Protein AF-A0A920GB61-F1 (afdb_monomer_lite)

Secondary structure (DSSP, 8-state):
------SSHHHHHHHTT--BTTTBPPP-HHHHHHHTSPP-TTEEEEEEETTEEEEEE--HHHHHHHH-SSHHHHHHHTT--GGGGT----HHHHHTTTT----HHHHHHHTT----HHHHHHHTT-------

Structure (mmCIF, N/CA/C/O backbone):
data_AF-A0A920GB61-F1
#
_entry.id   AF-A0A920GB61-F1
#
loop_
_atom_site.group_PDB
_atom_site.id
_atom_site.type_symbol
_atom_site.label_atom_id
_atom_site.label_alt_id
_atom_site.label_comp_id
_atom_site.label_asym_id
_atom_site.label_entity_id
_atom_site.label_seq_id
_atom_site.pdbx_PDB_ins_code
_atom_site.Cartn_x
_atom_site.Cartn_y
_atom_site.Cartn_z
_atom_site.occupancy
_atom_site.B_iso_or_equiv
_atom_site.auth_seq_id
_atom_site.auth_comp_id
_atom_site.auth_asym_id
_atom_site.auth_atom_id
_atom_site.pdbx_PDB_model_num
ATOM 1 N N . MET A 1 1 ? -48.592 -6.884 44.059 1.00 56.56 1 MET A N 1
ATOM 2 C CA . MET A 1 1 ? -47.268 -7.364 43.625 1.00 56.56 1 MET A CA 1
ATOM 3 C C . MET A 1 1 ? -46.263 -6.551 44.409 1.00 56.56 1 MET A C 1
ATOM 5 O O . MET A 1 1 ? -46.112 -5.371 44.128 1.00 56.56 1 MET A O 1
ATOM 9 N N . GLU A 1 2 ? -45.728 -7.112 45.490 1.00 59.09 2 GLU A N 1
ATOM 10 C CA . GLU A 1 2 ? -44.711 -6.416 46.277 1.00 59.09 2 GLU A CA 1
ATOM 11 C C . GLU A 1 2 ? -43.461 -6.336 45.401 1.00 59.09 2 GLU A C 1
ATOM 13 O O . GLU A 1 2 ? -42.936 -7.361 44.961 1.00 59.09 2 GLU A O 1
ATOM 18 N N . VAL A 1 3 ? -43.051 -5.121 45.040 1.00 63.22 3 VAL A N 1
ATOM 19 C CA . VAL A 1 3 ? -41.766 -4.914 44.377 1.00 63.22 3 VAL A CA 1
ATOM 20 C C . VAL A 1 3 ? -40.722 -5.211 45.443 1.00 63.22 3 VAL A C 1
ATOM 22 O O . VAL A 1 3 ? -40.436 -4.364 46.285 1.00 63.22 3 VAL A O 1
ATOM 25 N N . GLN A 1 4 ? -40.210 -6.440 45.454 1.00 71.88 4 GLN A N 1
ATOM 26 C CA . GLN A 1 4 ? -39.098 -6.823 46.314 1.00 71.88 4 GLN A CA 1
ATOM 27 C C . GLN A 1 4 ? -37.926 -5.899 45.958 1.00 71.88 4 GLN A C 1
ATOM 29 O O . GLN A 1 4 ? -37.345 -6.007 44.875 1.00 71.88 4 GLN A O 1
ATOM 34 N N . GLY A 1 5 ? -37.615 -4.943 46.835 1.00 82.94 5 GLY A N 1
ATOM 35 C CA . GLY A 1 5 ? -36.425 -4.112 46.689 1.00 82.94 5 GLY A CA 1
ATOM 36 C C . GLY A 1 5 ? -35.184 -5.002 46.600 1.00 82.94 5 GLY A C 1
ATOM 37 O O . GLY A 1 5 ? -35.099 -6.029 47.271 1.00 82.94 5 GLY A O 1
ATOM 38 N N . ALA A 1 6 ? -34.226 -4.637 45.754 1.00 90.44 6 ALA A N 1
ATOM 39 C CA . ALA A 1 6 ? -32.980 -5.382 45.628 1.00 90.44 6 ALA A CA 1
ATOM 40 C C . ALA A 1 6 ? -31.923 -4.830 46.595 1.00 90.44 6 ALA A C 1
ATOM 42 O O . ALA A 1 6 ? -31.699 -3.623 46.644 1.00 90.44 6 ALA A O 1
ATOM 43 N N . SER A 1 7 ? -31.243 -5.712 47.330 1.00 93.56 7 SER A N 1
ATOM 44 C CA . SER A 1 7 ? -30.088 -5.370 48.178 1.00 93.56 7 SER A CA 1
ATOM 45 C C . SER A 1 7 ? -28.735 -5.701 47.530 1.00 93.56 7 SER A C 1
ATOM 47 O O . SER A 1 7 ? -27.694 -5.351 48.080 1.00 93.56 7 SER A O 1
ATOM 49 N N . THR A 1 8 ? -28.734 -6.348 46.356 1.00 93.75 8 THR A N 1
ATOM 50 C CA . THR A 1 8 ? -27.536 -6.664 45.556 1.00 93.75 8 THR A CA 1
ATOM 51 C C . THR A 1 8 ? -27.771 -6.381 44.073 1.00 93.75 8 THR A C 1
ATOM 53 O O . THR A 1 8 ? -28.911 -6.393 43.598 1.00 93.75 8 THR A O 1
ATOM 56 N N . ALA A 1 9 ? -26.690 -6.157 43.319 1.00 92.38 9 ALA A N 1
ATOM 57 C CA . ALA A 1 9 ? -26.768 -5.929 41.877 1.00 92.38 9 ALA A CA 1
ATOM 58 C C . ALA A 1 9 ? -27.317 -7.159 41.131 1.00 92.38 9 ALA A C 1
ATOM 60 O O . ALA A 1 9 ? -28.092 -7.014 40.189 1.00 92.38 9 ALA A O 1
ATOM 61 N N . GLU A 1 10 ? -26.964 -8.368 41.571 1.00 92.44 10 GLU A N 1
ATOM 62 C CA . GLU A 1 10 ? -27.435 -9.642 41.013 1.00 92.44 10 GLU A CA 1
ATOM 63 C C . GLU A 1 10 ? -28.957 -9.765 41.126 1.00 92.44 10 GLU A C 1
ATOM 65 O O . GLU A 1 10 ? -29.627 -10.050 40.135 1.00 92.44 10 GLU A O 1
ATOM 70 N N . SER A 1 11 ? -29.509 -9.487 42.313 1.00 92.50 11 SER A N 1
ATOM 71 C CA . SER A 1 11 ? -30.957 -9.555 42.551 1.00 92.50 11 SER A CA 1
ATOM 72 C C . SER A 1 11 ? -31.701 -8.480 41.759 1.00 92.50 11 SER A C 1
ATOM 74 O O . SER A 1 11 ? -32.768 -8.748 41.215 1.00 92.50 11 SER A O 1
ATOM 76 N N . ALA A 1 12 ? -31.121 -7.281 41.626 1.00 93.81 12 ALA A N 1
ATOM 77 C CA . ALA A 1 12 ? -31.692 -6.219 40.798 1.00 93.81 12 ALA A CA 1
ATOM 78 C C . ALA A 1 12 ? -31.780 -6.634 39.320 1.00 93.81 12 ALA A C 1
ATOM 80 O O . ALA A 1 12 ? -32.836 -6.484 38.706 1.00 93.81 12 ALA A O 1
ATOM 81 N N . ARG A 1 13 ? -30.702 -7.205 38.758 1.00 93.69 13 ARG A N 1
ATOM 82 C CA . ARG A 1 13 ? -30.691 -7.702 37.371 1.00 93.69 13 ARG A CA 1
ATOM 83 C C . ARG A 1 13 ? -31.686 -8.843 37.171 1.00 93.69 13 ARG A C 1
ATOM 85 O O . ARG A 1 13 ? -32.452 -8.797 36.216 1.00 93.69 13 ARG A O 1
ATOM 92 N N . SER A 1 14 ? -31.734 -9.804 38.097 1.00 92.25 14 SER A N 1
ATOM 93 C CA . SER A 1 14 ? -32.704 -10.907 38.050 1.00 92.25 14 SER A CA 1
ATOM 94 C C . SER A 1 14 ? -34.150 -10.405 38.087 1.00 92.25 14 SER A C 1
ATOM 96 O O . SER A 1 14 ? -34.979 -10.902 37.331 1.00 92.25 14 SER A O 1
ATOM 98 N N . ASN A 1 15 ? -34.456 -9.406 38.921 1.00 92.25 15 ASN A N 1
ATOM 99 C CA . ASN A 1 15 ? -35.790 -8.801 38.989 1.00 92.25 15 ASN A CA 1
ATOM 100 C C . ASN A 1 15 ? -36.162 -8.059 37.693 1.00 92.25 15 ASN A C 1
ATOM 102 O O . ASN A 1 15 ? -37.335 -8.022 37.331 1.00 92.25 15 ASN A O 1
ATOM 106 N N . LEU A 1 16 ? -35.176 -7.481 36.995 1.00 93.75 16 LEU A N 1
ATOM 107 C CA . LEU A 1 16 ? -35.345 -6.852 35.679 1.00 93.75 16 LEU A CA 1
ATOM 108 C C . LEU A 1 16 ? -35.323 -7.862 34.517 1.00 93.75 16 LEU A C 1
ATOM 110 O O . LEU A 1 16 ? -35.553 -7.468 33.377 1.00 93.75 16 LEU A O 1
ATOM 114 N N . GLY A 1 17 ? -35.039 -9.141 34.786 1.00 94.38 17 GLY A N 1
ATOM 115 C CA . GLY A 1 17 ? -34.894 -10.177 33.762 1.00 94.38 17 GLY A CA 1
ATOM 116 C C . GLY A 1 17 ? -33.649 -10.023 32.882 1.00 94.38 17 GLY A C 1
ATOM 117 O O . GLY A 1 17 ? -33.625 -10.565 31.785 1.00 94.38 17 GLY A O 1
ATOM 118 N N . LEU A 1 18 ? -32.634 -9.282 33.339 1.00 95.19 18 LEU A N 1
ATOM 119 C CA . LEU A 1 18 ? -31.409 -9.013 32.585 1.00 95.19 18 LEU A CA 1
ATOM 120 C C . LEU A 1 18 ? -30.307 -10.016 32.942 1.00 95.19 18 LEU A C 1
ATOM 122 O O . LEU A 1 18 ? -30.026 -10.241 34.125 1.00 95.19 18 LEU A O 1
ATOM 126 N N . ALA A 1 19 ? -29.602 -10.530 31.937 1.00 94.38 19 ALA A N 1
ATOM 127 C CA . ALA A 1 19 ? -28.393 -11.332 32.100 1.00 94.38 19 ALA A CA 1
ATOM 128 C C . ALA A 1 19 ? -27.155 -10.653 31.473 1.00 94.38 19 ALA A C 1
ATOM 130 O O . ALA A 1 19 ? -27.219 -9.994 30.432 1.00 94.38 19 ALA A O 1
ATOM 131 N N . ILE A 1 20 ? -25.997 -10.804 32.132 1.00 95.62 20 ILE A N 1
ATOM 132 C CA . ILE A 1 20 ? -24.710 -10.306 31.618 1.00 95.62 20 ILE A CA 1
ATOM 133 C C . ILE A 1 20 ? -24.276 -11.191 30.442 1.00 95.62 20 ILE A C 1
ATOM 135 O O . ILE A 1 20 ? -24.272 -12.413 30.562 1.00 95.62 20 ILE A O 1
ATOM 139 N N . GLY A 1 21 ? -23.891 -10.572 29.326 1.00 94.00 21 GLY A N 1
ATOM 140 C CA . GLY A 1 21 ? -23.477 -11.229 28.084 1.00 94.00 21 GLY A CA 1
ATOM 141 C C . GLY A 1 21 ? -24.587 -11.367 27.034 1.00 94.00 21 GLY A C 1
ATOM 142 O O . GLY A 1 21 ? -24.261 -11.532 25.862 1.00 94.00 21 GLY A O 1
ATOM 143 N N . SER A 1 22 ? -25.866 -11.247 27.416 1.00 94.62 22 SER A N 1
ATOM 144 C CA . SER A 1 22 ? -27.010 -11.212 26.485 1.00 94.62 22 SER A CA 1
ATOM 145 C C . SER A 1 22 ? -27.700 -9.853 26.455 1.00 94.62 22 SER A C 1
ATOM 147 O O . SER A 1 22 ? -27.888 -9.291 25.380 1.00 94.62 22 SER A O 1
ATOM 149 N N . ASP A 1 23 ? -28.039 -9.311 27.627 1.00 96.94 23 ASP A N 1
ATOM 150 C CA . ASP A 1 23 ? -28.802 -8.061 27.747 1.00 96.94 23 ASP A CA 1
ATOM 151 C C . ASP A 1 23 ? -27.903 -6.885 28.130 1.00 96.94 23 ASP A C 1
ATOM 153 O O . ASP A 1 23 ? -28.126 -5.745 27.726 1.00 96.94 23 ASP A O 1
ATOM 157 N N . VAL A 1 24 ? -26.865 -7.165 28.921 1.00 94.56 24 VAL A N 1
ATOM 158 C CA . VAL A 1 24 ? -25.894 -6.175 29.395 1.00 94.56 24 VAL A CA 1
ATOM 159 C C . VAL A 1 24 ? -24.490 -6.692 29.113 1.00 94.56 24 VAL A C 1
ATOM 161 O O . VAL A 1 24 ? -24.168 -7.823 29.463 1.00 94.56 24 VAL A O 1
ATOM 164 N N . GLN A 1 25 ? -23.629 -5.875 28.510 1.00 94.94 25 GLN A N 1
ATOM 165 C CA . GLN A 1 25 ? -22.215 -6.226 28.342 1.00 94.94 25 GLN A CA 1
ATOM 166 C C . GLN A 1 25 ? -21.534 -6.406 29.710 1.00 94.94 25 GLN A C 1
ATOM 168 O O . GLN A 1 25 ? -21.800 -5.649 30.647 1.00 94.94 25 GLN A O 1
ATOM 173 N N . ALA A 1 26 ? -20.656 -7.406 29.841 1.00 95.75 26 ALA A N 1
ATOM 174 C CA . ALA A 1 26 ? -19.799 -7.521 31.021 1.00 95.75 26 ALA A CA 1
ATOM 175 C C . ALA A 1 26 ? -18.846 -6.319 31.091 1.00 95.75 26 ALA A C 1
ATOM 177 O O . ALA A 1 26 ? -18.545 -5.704 30.068 1.00 95.75 26 ALA A O 1
ATOM 178 N N . TYR A 1 27 ? -18.364 -5.974 32.290 1.00 95.31 27 TYR A N 1
ATOM 179 C CA . TYR A 1 27 ? -17.323 -4.954 32.386 1.00 95.31 27 TYR A CA 1
ATOM 180 C C . TYR A 1 27 ? -16.083 -5.415 31.616 1.00 95.31 27 TYR A C 1
ATOM 182 O O . TYR A 1 27 ? -15.499 -6.447 31.943 1.00 95.31 27 TYR A O 1
ATOM 190 N N . ASP A 1 28 ? -15.691 -4.612 30.634 1.00 97.19 28 ASP A N 1
ATOM 191 C CA . ASP A 1 28 ? -14.537 -4.826 29.777 1.00 97.19 28 ASP A CA 1
ATOM 192 C C . ASP A 1 28 ? -13.782 -3.494 29.653 1.00 97.19 28 ASP A C 1
ATOM 194 O O . ASP A 1 28 ? -14.370 -2.442 29.359 1.00 97.19 28 ASP A O 1
ATOM 198 N N . ALA A 1 29 ? -12.492 -3.515 29.994 1.00 97.94 29 ALA A N 1
ATOM 199 C CA . ALA A 1 29 ? -11.687 -2.301 30.082 1.00 97.94 29 ALA A CA 1
ATOM 200 C C . ALA A 1 29 ? -11.458 -1.686 28.694 1.00 97.94 29 ALA A C 1
ATOM 202 O O . ALA A 1 29 ? -11.501 -0.460 28.553 1.00 97.94 29 ALA A O 1
ATOM 203 N N . GLU A 1 30 ? -11.274 -2.519 27.671 1.00 97.62 30 GLU A N 1
ATOM 204 C CA . GLU A 1 30 ? -11.097 -2.109 26.281 1.00 97.62 30 GLU A CA 1
ATOM 205 C C . GLU A 1 30 ? -12.392 -1.512 25.710 1.00 97.62 30 GLU A C 1
ATOM 207 O O . GLU A 1 30 ? -12.348 -0.467 25.051 1.00 97.62 30 GLU A O 1
ATOM 212 N N . LEU A 1 31 ? -13.556 -2.089 26.028 1.00 96.56 31 LEU A N 1
ATOM 213 C CA . LEU A 1 31 ? -14.853 -1.542 25.620 1.00 96.56 31 LEU A CA 1
ATOM 214 C C . LEU A 1 31 ? -15.122 -0.182 26.275 1.00 96.56 31 LEU A C 1
ATOM 216 O O . LEU A 1 31 ? -15.577 0.744 25.599 1.00 96.56 31 LEU A O 1
ATOM 220 N N . LYS A 1 32 ? -14.795 -0.025 27.568 1.00 97.31 32 LYS A N 1
ATOM 221 C CA . LYS A 1 32 ? -14.865 1.276 28.254 1.00 97.31 32 LYS A CA 1
ATOM 222 C C . LYS A 1 32 ? -13.951 2.305 27.587 1.00 97.31 32 LYS A C 1
ATOM 224 O O . LYS A 1 32 ? -14.348 3.461 27.444 1.00 97.31 32 LYS A O 1
ATOM 229 N N . ALA A 1 33 ? -12.749 1.896 27.184 1.00 98.38 33 ALA A N 1
ATOM 230 C CA . ALA A 1 33 ? -11.793 2.776 26.524 1.00 98.38 33 ALA A CA 1
ATOM 231 C C . ALA A 1 33 ? -12.317 3.275 25.169 1.00 98.38 33 ALA A C 1
ATOM 233 O O . ALA A 1 33 ? -12.298 4.479 24.920 1.00 98.38 33 ALA A O 1
ATOM 234 N N . ILE A 1 34 ? -12.847 2.379 24.329 1.00 97.19 34 ILE A N 1
ATOM 235 C CA . ILE A 1 34 ? -13.451 2.746 23.037 1.00 97.19 34 ILE A CA 1
ATOM 236 C C . ILE A 1 34 ? -14.696 3.620 23.240 1.00 97.19 34 ILE A C 1
ATOM 238 O O . ILE A 1 34 ? -14.851 4.630 22.556 1.00 97.19 34 ILE A O 1
ATOM 242 N N . ALA A 1 35 ? -15.565 3.272 24.194 1.00 97.19 35 ALA A N 1
ATOM 243 C CA . ALA A 1 35 ? -16.790 4.023 24.480 1.00 97.19 35 ALA A CA 1
ATOM 244 C C . ALA A 1 35 ? -16.524 5.438 25.026 1.00 97.19 35 ALA A C 1
ATOM 246 O O . ALA A 1 35 ? -17.388 6.307 24.926 1.00 97.19 35 ALA A O 1
ATOM 247 N N . GLY A 1 36 ? -15.341 5.674 25.602 1.00 96.69 36 GLY A N 1
ATOM 248 C CA . GLY A 1 36 ? -14.901 6.990 26.065 1.00 96.69 36 GLY A CA 1
ATOM 249 C C . GLY A 1 36 ? -14.372 7.911 24.960 1.00 96.69 36 GLY A C 1
ATOM 250 O O . GLY A 1 36 ? -14.090 9.075 25.241 1.00 96.69 36 GLY A O 1
ATOM 251 N N . LEU A 1 37 ? -14.215 7.424 23.724 1.00 97.69 37 LEU A N 1
ATOM 252 C CA . LEU A 1 37 ? -13.730 8.238 22.610 1.00 97.69 37 LEU A CA 1
ATOM 253 C C . LEU A 1 37 ? -14.813 9.187 22.086 1.00 97.69 37 LEU A C 1
ATOM 255 O O . LEU A 1 37 ? -15.971 8.814 21.903 1.00 97.69 37 LEU A O 1
ATOM 259 N N . THR A 1 38 ? -14.414 10.413 21.755 1.00 96.56 38 THR A N 1
ATOM 260 C CA . THR A 1 38 ? -15.286 11.366 21.060 1.00 96.56 38 THR A CA 1
ATOM 261 C C . THR A 1 38 ? -15.453 10.950 19.599 1.00 96.56 38 THR A C 1
ATOM 263 O O . THR A 1 38 ? -14.479 10.899 18.848 1.00 96.56 38 THR A O 1
ATOM 266 N N . SER A 1 39 ? -16.693 10.702 19.173 1.00 95.44 39 SER A N 1
ATOM 267 C CA . SER A 1 39 ? -17.004 10.427 17.767 1.00 95.44 39 SER A CA 1
ATOM 268 C C . SER A 1 39 ? -16.732 11.655 16.896 1.00 95.44 39 SER A C 1
ATOM 270 O O . SER A 1 39 ? -17.237 12.747 17.163 1.00 95.44 39 SER A O 1
ATOM 272 N N . MET A 1 40 ? -15.932 11.474 15.847 1.00 96.31 40 MET A N 1
ATOM 273 C CA . MET A 1 40 ? -15.588 12.510 14.875 1.00 96.31 40 MET A CA 1
ATOM 274 C C . MET A 1 40 ? -15.420 11.893 13.485 1.00 96.31 40 MET A C 1
ATOM 276 O O . MET A 1 40 ? -15.004 10.742 13.344 1.00 96.31 40 MET A O 1
ATOM 280 N N . ALA A 1 41 ? -15.705 12.676 12.443 1.00 96.62 41 ALA A N 1
ATOM 281 C CA . ALA A 1 41 ? -15.437 12.258 11.073 1.00 96.62 41 ALA A CA 1
ATOM 282 C C . ALA A 1 41 ? -13.931 12.052 10.843 1.00 96.62 41 ALA A C 1
ATOM 284 O O . ALA A 1 41 ? -13.104 12.761 11.415 1.00 96.62 41 ALA A O 1
ATOM 285 N N . ASN A 1 42 ? -13.593 11.119 9.946 1.00 96.56 42 ASN A N 1
ATOM 286 C CA . ASN A 1 42 ? -12.224 10.889 9.469 1.00 96.56 42 ASN A CA 1
ATOM 287 C C . ASN A 1 42 ? -11.217 10.562 10.586 1.00 96.56 42 ASN A C 1
ATOM 289 O O . ASN A 1 42 ? -10.056 10.958 10.520 1.00 96.56 42 ASN A O 1
ATOM 293 N N . LYS A 1 43 ? -11.656 9.818 11.605 1.00 97.31 43 LYS A N 1
ATOM 294 C CA . LYS A 1 43 ? -10.792 9.274 12.655 1.00 97.31 43 LYS A CA 1
ATOM 295 C C . LYS A 1 43 ? -10.685 7.757 12.559 1.00 97.31 43 LYS A C 1
ATOM 297 O O . LYS A 1 43 ? -11.683 7.090 12.297 1.00 97.31 43 LYS A O 1
ATOM 302 N N . GLY A 1 44 ? -9.490 7.227 12.798 1.00 96.38 44 GLY A N 1
ATOM 303 C CA . GLY A 1 44 ? -9.273 5.818 13.128 1.00 96.38 44 GLY A CA 1
ATOM 304 C C . GLY A 1 44 ? -9.162 5.639 14.640 1.00 96.38 44 GLY A C 1
ATOM 305 O O . GLY A 1 44 ? -8.786 6.579 15.338 1.00 96.38 44 GLY A O 1
ATOM 306 N N . ILE A 1 45 ? -9.495 4.453 15.151 1.00 97.25 45 ILE A N 1
ATOM 307 C CA . ILE A 1 45 ? -9.344 4.093 16.569 1.00 97.25 45 ILE A CA 1
ATOM 308 C C . ILE A 1 45 ? -8.072 3.261 16.726 1.00 97.25 45 ILE A C 1
ATOM 310 O O . ILE A 1 45 ? -7.830 2.346 15.941 1.00 97.25 45 ILE A O 1
ATOM 314 N N . GLN A 1 46 ? -7.276 3.562 17.749 1.00 96.94 46 GLN A N 1
ATOM 315 C CA . GLN A 1 46 ? -6.100 2.782 18.125 1.00 96.94 46 GLN A CA 1
ATOM 316 C C . GLN A 1 46 ? -6.085 2.532 19.631 1.00 96.94 46 GLN A C 1
ATOM 318 O O . GLN A 1 46 ? -6.402 3.423 20.418 1.00 96.94 46 GLN A O 1
ATOM 323 N N . PHE A 1 47 ? -5.654 1.345 20.047 1.00 98.00 47 PHE A N 1
ATOM 324 C CA . PHE A 1 47 ? -5.284 1.121 21.439 1.00 98.00 47 PHE A CA 1
ATOM 325 C C . PHE A 1 47 ? -3.890 1.694 21.695 1.00 98.00 47 PHE A C 1
ATOM 327 O O . PHE A 1 47 ? -2.968 1.485 20.908 1.00 98.00 47 PHE A O 1
ATOM 334 N N . THR A 1 48 ? -3.737 2.434 22.788 1.00 97.00 48 THR A N 1
ATOM 335 C CA . THR A 1 48 ? -2.453 3.026 23.210 1.00 97.00 48 THR A CA 1
ATOM 336 C C . THR A 1 48 ? -1.847 2.309 24.418 1.00 97.00 48 THR A C 1
ATOM 338 O O . THR A 1 48 ? -0.731 2.615 24.826 1.00 97.00 48 THR A O 1
ATOM 341 N N . GLY A 1 49 ? -2.575 1.338 24.971 1.00 97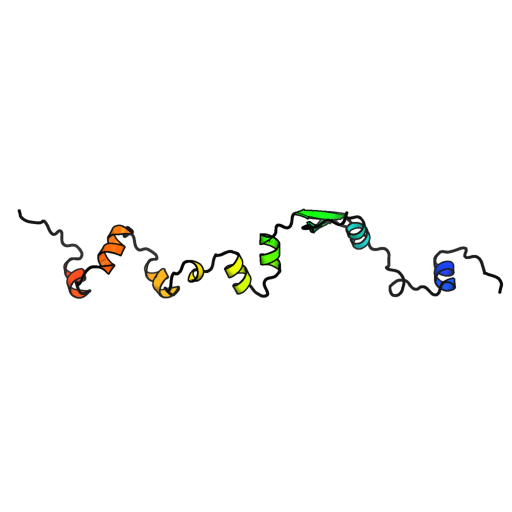.44 49 GLY A N 1
ATOM 342 C CA . GLY A 1 49 ? -2.201 0.484 26.093 1.00 97.44 49 GLY A CA 1
ATOM 343 C C . GLY A 1 49 ? -3.406 -0.352 26.537 1.00 97.44 49 GLY A C 1
ATOM 344 O O . GLY A 1 49 ? -4.508 -0.172 26.017 1.00 97.44 49 GLY A O 1
ATOM 345 N N . ALA A 1 50 ? -3.217 -1.254 27.503 1.00 96.88 50 ALA A N 1
ATOM 346 C CA . ALA A 1 50 ? -4.325 -2.013 28.091 1.00 96.88 50 ALA A CA 1
ATOM 347 C C . ALA A 1 50 ? -5.350 -1.060 28.736 1.00 96.88 50 ALA A C 1
ATOM 349 O O . ALA A 1 50 ? -4.964 -0.143 29.466 1.00 96.88 50 ALA A O 1
ATOM 350 N N . GLY A 1 51 ? -6.640 -1.241 28.443 1.00 97.25 51 GLY A N 1
ATOM 351 C CA . GLY A 1 51 ? -7.708 -0.348 28.904 1.00 97.25 51 GLY A CA 1
ATOM 352 C C . GLY A 1 51 ? -7.618 1.107 28.414 1.00 97.25 51 GLY A C 1
ATOM 353 O O . GLY A 1 51 ? -8.232 1.982 29.027 1.00 97.25 51 GLY A O 1
ATOM 354 N N . SER A 1 52 ? -6.860 1.396 27.347 1.00 97.94 52 SER A N 1
ATOM 355 C CA . SER A 1 52 ? -6.672 2.754 26.817 1.00 97.94 52 SER A CA 1
ATOM 356 C C . SER A 1 52 ? -6.766 2.795 25.293 1.00 97.94 52 SER A C 1
ATOM 358 O O . SER A 1 52 ? -6.050 2.084 24.587 1.00 97.94 52 SER A O 1
ATOM 360 N N . ALA A 1 53 ? -7.608 3.688 24.778 1.00 98.50 53 ALA A N 1
ATOM 361 C CA . ALA A 1 53 ? -7.797 3.922 23.355 1.00 98.50 53 ALA A CA 1
ATOM 362 C C . ALA A 1 53 ? -7.655 5.413 23.040 1.00 98.50 53 ALA A C 1
ATOM 364 O O . ALA A 1 53 ? -7.887 6.275 23.888 1.00 98.50 53 ALA A O 1
ATOM 365 N N . ALA A 1 54 ? -7.280 5.715 21.806 1.00 98.12 54 ALA A N 1
ATOM 366 C CA . ALA A 1 54 ? -7.217 7.061 21.263 1.00 98.12 54 ALA A CA 1
ATOM 367 C C . ALA A 1 54 ? -7.679 7.055 19.802 1.00 98.12 54 ALA A C 1
ATOM 369 O O . ALA A 1 54 ? -7.815 6.001 19.178 1.00 98.12 54 ALA A O 1
ATOM 370 N N . THR A 1 55 ? -7.887 8.247 19.247 1.00 97.81 55 THR A N 1
ATOM 371 C CA . THR A 1 55 ? -8.133 8.424 17.815 1.00 97.81 55 THR A CA 1
ATOM 372 C C . THR A 1 55 ? -6.923 9.012 17.104 1.00 97.81 55 THR A C 1
ATOM 374 O O . THR A 1 55 ? -6.249 9.872 17.671 1.00 97.81 55 THR A O 1
ATOM 377 N N . PHE A 1 56 ? -6.725 8.654 15.840 1.00 97.19 56 PHE A N 1
ATOM 378 C CA . PHE A 1 56 ? -5.792 9.315 14.922 1.00 97.19 56 PHE A CA 1
ATOM 379 C C . PHE A 1 56 ? -6.523 9.799 13.664 1.00 97.19 56 PHE A C 1
ATOM 381 O O . PHE A 1 56 ? -7.644 9.370 13.393 1.00 97.19 56 PHE A O 1
ATOM 388 N N . ASP A 1 57 ? -5.914 10.707 12.902 1.00 97.50 57 ASP A N 1
ATOM 389 C CA . ASP A 1 57 ? -6.488 11.210 11.651 1.00 97.50 57 ASP A CA 1
ATOM 390 C C . ASP A 1 57 ? -6.382 10.181 10.519 1.00 97.50 57 ASP A C 1
ATOM 392 O O . ASP A 1 57 ? -5.291 9.741 10.159 1.00 97.50 57 ASP A O 1
ATOM 396 N N . LEU A 1 58 ? -7.521 9.839 9.917 1.00 97.62 58 LEU A N 1
ATOM 397 C CA . LEU A 1 58 ? -7.602 9.064 8.681 1.00 97.62 58 LEU A CA 1
ATOM 398 C C . LEU A 1 58 ? -7.849 10.014 7.512 1.00 97.62 58 LEU A C 1
ATOM 400 O O . LEU A 1 58 ? -8.935 10.575 7.361 1.00 97.62 58 LEU A O 1
ATOM 404 N N . THR A 1 59 ? -6.848 10.177 6.652 1.00 97.00 59 THR A N 1
ATOM 405 C CA . THR A 1 59 ? -7.002 10.957 5.420 1.00 97.00 59 THR A CA 1
ATOM 406 C C . THR A 1 59 ? -7.932 10.247 4.434 1.00 97.00 59 THR A C 1
ATOM 408 O O . THR A 1 59 ? -8.152 9.039 4.518 1.00 97.00 59 THR A O 1
ATOM 411 N N . ILE A 1 60 ? -8.452 10.982 3.447 1.00 94.94 60 ILE A N 1
ATOM 412 C CA . ILE A 1 60 ? -9.250 10.384 2.364 1.00 94.94 60 ILE A CA 1
ATOM 413 C C . ILE A 1 60 ? -8.430 9.317 1.620 1.00 94.94 60 ILE A C 1
ATOM 415 O O . ILE A 1 60 ? -8.937 8.227 1.392 1.00 94.94 60 ILE A O 1
ATOM 419 N N . ALA A 1 61 ? -7.152 9.586 1.329 1.00 94.94 61 ALA A N 1
ATOM 420 C CA . ALA A 1 61 ? -6.258 8.630 0.668 1.00 94.94 61 ALA A CA 1
ATOM 421 C C . ALA A 1 61 ? -5.980 7.373 1.516 1.00 94.94 61 ALA A C 1
ATOM 423 O O . ALA A 1 61 ? -5.893 6.268 0.992 1.00 94.94 61 ALA A O 1
ATOM 424 N N . ALA A 1 62 ? -5.874 7.506 2.842 1.00 96.50 62 ALA A N 1
ATOM 425 C CA . ALA A 1 62 ? -5.747 6.339 3.713 1.00 96.50 62 ALA A CA 1
ATOM 426 C C . ALA A 1 62 ? -7.027 5.490 3.696 1.00 96.50 62 ALA A C 1
ATOM 428 O O . ALA A 1 62 ? -6.960 4.264 3.720 1.00 96.50 62 ALA A O 1
ATOM 429 N N . LYS A 1 63 ? -8.197 6.135 3.614 1.00 96.69 63 LYS A N 1
ATOM 430 C CA . LYS A 1 63 ? -9.484 5.438 3.519 1.00 96.69 63 LYS A CA 1
ATOM 431 C C . LYS A 1 63 ? -9.640 4.686 2.203 1.00 96.69 63 LYS 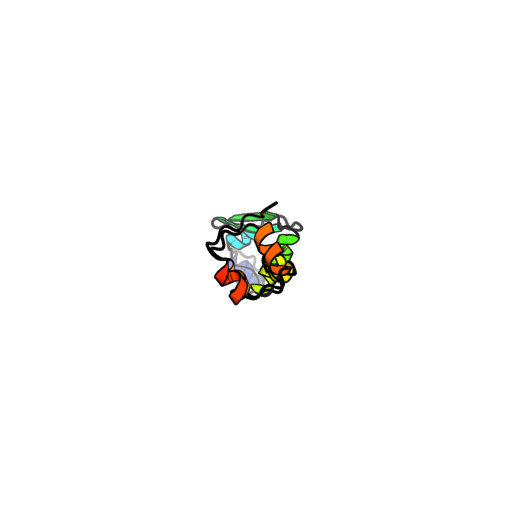A C 1
ATOM 433 O O . LYS A 1 63 ? -10.174 3.589 2.240 1.00 96.69 63 LYS A O 1
ATOM 438 N N . THR A 1 64 ? -9.153 5.228 1.084 1.00 96.56 64 THR A N 1
ATOM 439 C CA . THR A 1 64 ? -9.161 4.487 -0.189 1.00 96.56 64 THR A CA 1
ATOM 440 C C . THR A 1 64 ? -8.250 3.267 -0.127 1.00 96.56 64 THR A C 1
ATOM 442 O O . THR A 1 64 ? -8.617 2.223 -0.635 1.00 96.56 64 THR A O 1
ATOM 445 N N . LEU A 1 65 ? -7.104 3.363 0.557 1.00 96.62 65 LEU A N 1
ATOM 446 C CA . LEU A 1 65 ? -6.188 2.229 0.703 1.00 96.62 65 LEU A CA 1
ATOM 447 C C . LEU A 1 65 ? -6.750 1.106 1.591 1.00 96.62 65 LEU A C 1
ATOM 449 O O . LEU A 1 65 ? -6.487 -0.063 1.348 1.00 96.62 65 LEU A O 1
ATOM 453 N N . LEU A 1 66 ? -7.502 1.457 2.639 1.00 96.06 66 LEU A N 1
ATOM 454 C CA . LEU A 1 66 ? -8.122 0.490 3.555 1.00 96.06 66 LEU A CA 1
ATOM 455 C C . LEU A 1 66 ? -9.396 -0.163 2.988 1.00 96.06 66 LEU A C 1
ATOM 457 O O . LEU A 1 66 ? -9.830 -1.177 3.529 1.00 96.06 66 LEU A O 1
ATOM 461 N N . ASP A 1 67 ? -10.000 0.428 1.954 1.00 97.00 67 ASP A N 1
ATOM 462 C CA . ASP A 1 67 ? -11.187 -0.099 1.259 1.00 97.00 67 ASP A CA 1
ATOM 463 C C . ASP A 1 67 ? -10.829 -1.166 0.207 1.00 97.00 67 ASP A C 1
ATOM 465 O O . ASP A 1 67 ? -11.685 -1.921 -0.252 1.00 97.00 67 ASP A O 1
ATOM 469 N N . ASP A 1 68 ? -9.551 -1.253 -0.166 1.00 97.50 68 ASP A N 1
ATOM 470 C CA . ASP A 1 68 ? -9.077 -2.152 -1.210 1.00 97.50 68 ASP A CA 1
ATOM 471 C C . ASP A 1 68 ? -9.213 -3.635 -0.813 1.00 97.50 68 ASP A C 1
ATOM 473 O O . ASP A 1 68 ? -8.755 -4.079 0.241 1.00 97.50 68 ASP A O 1
ATOM 477 N N . ALA A 1 69 ? -9.813 -4.432 -1.705 1.00 97.50 69 ALA A N 1
ATOM 478 C CA . ALA A 1 69 ? -10.129 -5.842 -1.454 1.00 97.50 69 ALA A CA 1
ATOM 479 C C . ALA A 1 69 ? -8.898 -6.772 -1.420 1.00 97.50 69 ALA 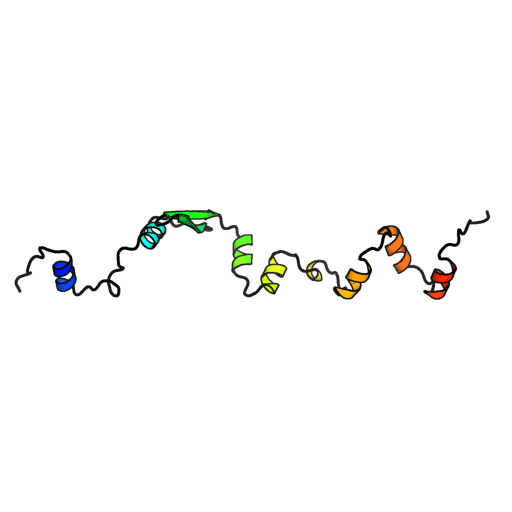A C 1
ATOM 481 O O . ALA A 1 69 ? -8.971 -7.876 -0.877 1.00 97.50 69 ALA A O 1
ATOM 482 N N . ASP A 1 70 ? -7.779 -6.355 -2.020 1.00 96.62 70 ASP A N 1
ATOM 483 C CA . ASP A 1 70 ? -6.547 -7.135 -2.101 1.00 96.62 70 ASP A CA 1
ATOM 484 C C . ASP A 1 70 ? -5.292 -6.256 -2.289 1.00 96.62 70 ASP A C 1
ATOM 486 O O . ASP A 1 70 ? -5.342 -5.032 -2.425 1.00 96.62 70 ASP A O 1
ATOM 490 N N . VAL A 1 71 ? -4.121 -6.903 -2.313 1.00 95.25 71 VAL A N 1
ATOM 491 C CA . VAL A 1 71 ? -2.817 -6.239 -2.475 1.00 95.25 71 VAL A CA 1
ATOM 492 C C . VAL A 1 71 ? -2.644 -5.586 -3.853 1.00 95.25 71 VAL A C 1
ATOM 494 O O . VAL A 1 71 ? -1.897 -4.613 -3.982 1.00 95.25 71 VAL A O 1
ATOM 497 N N . ALA A 1 72 ? -3.296 -6.094 -4.899 1.00 93.31 72 ALA A N 1
ATOM 498 C CA . ALA A 1 72 ? -3.214 -5.507 -6.233 1.00 93.31 72 ALA A CA 1
ATOM 499 C C . ALA A 1 72 ? -4.012 -4.202 -6.336 1.00 93.31 72 ALA A C 1
ATOM 501 O O . ALA A 1 72 ? -3.514 -3.235 -6.926 1.00 93.31 72 ALA A O 1
ATOM 502 N N . ALA A 1 73 ? -5.185 -4.151 -5.709 1.00 94.38 73 ALA A N 1
ATOM 503 C CA . ALA A 1 73 ? -5.961 -2.930 -5.542 1.00 94.38 73 ALA A CA 1
ATOM 504 C C . ALA A 1 73 ? -5.173 -1.897 -4.711 1.00 94.38 73 ALA A C 1
ATOM 506 O O . ALA A 1 73 ? -4.907 -0.805 -5.214 1.00 94.38 73 ALA A O 1
ATOM 507 N N . MET A 1 74 ? -4.603 -2.297 -3.563 1.00 96.19 74 MET A N 1
ATOM 508 C CA . MET A 1 74 ? -3.745 -1.415 -2.747 1.00 96.19 74 MET A CA 1
ATOM 509 C C . MET A 1 74 ? -2.570 -0.815 -3.529 1.00 96.19 74 MET A C 1
ATOM 511 O O . MET A 1 74 ? -2.282 0.380 -3.438 1.00 96.19 74 MET A O 1
ATOM 515 N N . ARG A 1 75 ? -1.879 -1.623 -4.340 1.00 94.12 75 ARG A N 1
ATOM 516 C CA . ARG A 1 75 ? -0.779 -1.145 -5.196 1.00 94.12 75 ARG A CA 1
ATOM 517 C C . ARG A 1 75 ? -1.244 -0.162 -6.267 1.00 94.12 75 ARG A C 1
ATOM 519 O O . ARG A 1 75 ? -0.493 0.748 -6.617 1.00 94.12 75 ARG A O 1
ATOM 526 N N . THR A 1 76 ? -2.449 -0.362 -6.795 1.00 91.94 76 THR A N 1
ATOM 527 C CA . THR A 1 76 ? -3.071 0.560 -7.751 1.00 91.94 76 THR A CA 1
ATOM 528 C C . THR A 1 76 ? -3.355 1.899 -7.080 1.00 91.94 76 THR A C 1
ATOM 530 O O . THR A 1 76 ? -2.936 2.926 -7.612 1.00 91.94 76 THR A O 1
ATOM 533 N N . THR A 1 77 ? -3.955 1.887 -5.887 1.00 93.69 77 THR A N 1
ATOM 534 C CA . THR A 1 77 ? -4.224 3.086 -5.076 1.00 93.69 77 THR A CA 1
ATOM 535 C C . THR A 1 77 ? -2.943 3.839 -4.711 1.00 93.69 77 THR A C 1
ATOM 537 O O . THR A 1 77 ? -2.902 5.065 -4.789 1.00 93.69 77 THR A O 1
ATOM 540 N N . LEU A 1 78 ? -1.863 3.124 -4.375 1.00 93.12 78 LEU A N 1
ATOM 541 C CA . LEU A 1 78 ? -0.552 3.727 -4.100 1.00 93.12 78 LEU A CA 1
ATOM 542 C C . LEU A 1 78 ? 0.188 4.212 -5.358 1.00 93.12 78 LEU A C 1
ATOM 544 O O . LEU A 1 78 ? 1.220 4.868 -5.235 1.00 93.12 78 LEU A O 1
ATOM 548 N N . GLY A 1 79 ? -0.285 3.869 -6.559 1.00 89.94 79 GLY A N 1
ATOM 549 C CA . GLY A 1 79 ? 0.382 4.220 -7.815 1.00 89.94 79 GLY A CA 1
ATOM 550 C C . GLY A 1 79 ? 1.731 3.526 -8.032 1.00 89.94 79 GLY A C 1
ATOM 551 O O . GLY A 1 79 ? 2.492 3.934 -8.901 1.00 89.94 79 GLY A O 1
ATOM 552 N N . VAL A 1 80 ? 2.040 2.470 -7.273 1.00 88.00 80 VAL A N 1
ATOM 553 C CA . VAL A 1 80 ? 3.314 1.727 -7.382 1.00 88.00 80 VAL A CA 1
ATOM 554 C C . VAL A 1 80 ? 3.281 0.652 -8.470 1.00 88.00 80 VAL A C 1
ATOM 556 O O . VAL A 1 80 ? 4.246 -0.087 -8.657 1.00 88.00 80 VAL A O 1
ATOM 559 N N . ASN A 1 81 ? 2.157 0.513 -9.175 1.00 85.25 81 ASN A N 1
ATOM 560 C CA . ASN A 1 81 ? 2.053 -0.398 -10.301 1.00 85.25 81 ASN A CA 1
ATOM 561 C C . ASN A 1 81 ? 2.629 0.254 -11.565 1.00 85.25 81 ASN A C 1
ATOM 563 O O . ASN A 1 81 ? 2.170 1.311 -11.991 1.00 85.25 81 ASN A O 1
ATOM 567 N N . LEU A 1 82 ? 3.601 -0.415 -12.183 1.00 81.56 82 LEU A N 1
ATOM 568 C CA . LEU A 1 82 ? 4.279 0.033 -13.396 1.00 81.56 82 LEU A CA 1
ATOM 569 C C . LEU A 1 82 ? 3.306 0.337 -14.548 1.00 81.56 82 LEU A C 1
ATOM 571 O O . LEU A 1 82 ? 3.501 1.299 -15.290 1.00 81.56 82 LEU A O 1
ATOM 575 N N . SER A 1 83 ? 2.212 -0.427 -14.641 1.00 77.75 83 SER A N 1
ATOM 576 C CA . SER A 1 83 ? 1.162 -0.219 -15.645 1.00 77.75 83 SER A CA 1
ATOM 577 C C . SER A 1 83 ? 0.516 1.168 -15.572 1.00 77.75 83 SER A C 1
ATOM 579 O O . SER A 1 83 ? 0.008 1.661 -16.575 1.00 77.75 83 SER A O 1
ATOM 581 N N . ASN A 1 84 ? 0.536 1.820 -14.405 1.00 78.81 84 ASN A N 1
ATOM 582 C CA . ASN A 1 84 ? -0.091 3.129 -14.209 1.00 78.81 84 ASN A CA 1
ATOM 583 C C . ASN A 1 84 ? 0.738 4.272 -14.821 1.00 78.81 84 ASN A C 1
ATOM 585 O O . ASN A 1 84 ? 0.218 5.371 -14.988 1.00 78.81 84 ASN A O 1
ATOM 589 N N . LEU A 1 85 ? 2.006 4.023 -15.170 1.00 81.50 85 LEU A N 1
ATOM 590 C CA . LEU A 1 85 ? 2.902 4.994 -15.809 1.00 81.50 85 LEU A CA 1
ATOM 591 C C . LEU A 1 85 ? 2.852 4.909 -17.347 1.00 81.50 85 LEU A C 1
ATOM 593 O O . LEU A 1 85 ? 3.644 5.556 -18.024 1.00 81.50 85 LEU A O 1
ATOM 597 N N . GLY A 1 86 ? 1.953 4.092 -17.912 1.00 80.50 86 GLY A N 1
ATOM 598 C CA . GLY A 1 86 ? 1.893 3.840 -19.357 1.00 80.50 86 GLY A CA 1
ATOM 599 C C . GLY A 1 86 ? 3.048 2.983 -19.885 1.00 80.50 86 GLY A C 1
ATOM 600 O O . GLY A 1 86 ? 3.188 2.821 -21.093 1.00 80.50 86 GLY A O 1
ATOM 601 N N . ILE A 1 87 ? 3.867 2.420 -18.993 1.00 87.62 87 ILE A N 1
ATOM 602 C CA . ILE A 1 87 ? 4.930 1.482 -19.345 1.00 87.62 87 ILE A CA 1
ATOM 603 C C . ILE A 1 87 ? 4.273 0.141 -19.677 1.00 87.62 87 ILE A C 1
ATOM 605 O O . ILE A 1 87 ? 3.682 -0.506 -18.811 1.00 87.62 87 ILE A O 1
ATOM 609 N N . THR A 1 88 ? 4.358 -0.265 -20.944 1.00 84.75 88 THR A N 1
ATOM 610 C CA . THR A 1 88 ? 3.806 -1.538 -21.437 1.00 84.75 88 THR A CA 1
ATOM 611 C C . THR A 1 88 ? 4.780 -2.708 -21.306 1.00 84.75 88 THR A C 1
ATOM 613 O O . THR A 1 88 ? 4.390 -3.845 -21.553 1.00 84.75 88 THR A O 1
ATOM 616 N N . SER A 1 89 ? 6.034 -2.440 -20.932 1.00 89.94 89 SER A N 1
ATOM 617 C CA . SER A 1 89 ? 7.067 -3.457 -20.739 1.00 89.94 89 SER A CA 1
ATOM 618 C C . SER A 1 89 ? 6.743 -4.379 -19.561 1.00 89.94 89 SER A C 1
ATOM 620 O O . SER A 1 89 ? 6.356 -3.944 -18.475 1.00 89.94 89 SER A O 1
ATOM 622 N N . THR A 1 90 ? 6.948 -5.673 -19.767 1.00 88.69 90 THR A N 1
ATOM 623 C CA . THR A 1 90 ? 6.968 -6.711 -18.739 1.00 88.69 90 THR A CA 1
ATOM 624 C C . THR A 1 90 ? 8.141 -6.514 -17.776 1.00 88.69 90 THR A C 1
ATOM 626 O O . THR A 1 90 ? 9.133 -5.853 -18.086 1.00 88.69 90 THR A O 1
ATOM 629 N N . ALA A 1 91 ? 8.072 -7.157 -16.605 1.00 87.25 91 ALA A N 1
ATOM 630 C CA . ALA A 1 91 ? 9.196 -7.177 -15.669 1.00 87.25 91 ALA A CA 1
ATOM 631 C C . ALA A 1 91 ? 10.468 -7.7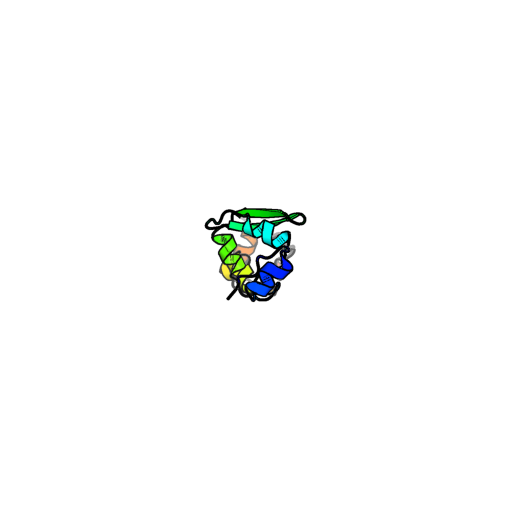60 -16.311 1.00 87.25 91 ALA A C 1
ATOM 633 O O . ALA A 1 91 ? 11.559 -7.271 -16.053 1.00 87.25 91 ALA A O 1
ATOM 634 N N . SER A 1 92 ? 10.338 -8.769 -17.179 1.00 91.25 92 SER A N 1
ATOM 635 C CA . SER A 1 92 ? 11.475 -9.349 -17.898 1.00 91.25 92 SER A CA 1
ATOM 636 C C . SER A 1 92 ? 12.130 -8.359 -18.858 1.00 91.25 92 SER A C 1
ATOM 638 O O . SER A 1 92 ? 13.352 -8.300 -18.893 1.00 91.25 92 SER A O 1
ATOM 640 N N . GLU A 1 93 ? 11.349 -7.569 -19.597 1.00 92.19 93 GLU A N 1
ATOM 641 C CA . GLU A 1 93 ? 11.892 -6.531 -20.484 1.00 92.19 93 GLU A CA 1
ATOM 642 C C . GLU A 1 93 ? 12.583 -5.419 -19.691 1.00 92.19 93 GLU A C 1
ATOM 644 O O . GLU A 1 93 ? 13.689 -5.021 -20.044 1.00 92.19 93 GLU A O 1
ATOM 649 N N . LEU A 1 94 ? 11.988 -4.962 -18.581 1.00 89.88 94 LEU A N 1
ATOM 650 C CA . LEU A 1 94 ? 12.637 -3.979 -17.708 1.00 89.88 94 LEU A CA 1
ATOM 651 C C . LEU A 1 94 ? 13.920 -4.508 -17.066 1.00 89.88 94 LEU A C 1
ATOM 653 O O . LEU A 1 94 ? 14.887 -3.765 -16.943 1.00 89.88 94 LEU A O 1
ATOM 657 N N . ASN A 1 95 ? 13.949 -5.780 -16.670 1.00 91.69 95 ASN A N 1
ATOM 658 C CA . ASN A 1 95 ? 15.125 -6.376 -16.041 1.00 91.69 95 ASN A CA 1
ATOM 659 C C . ASN A 1 95 ? 16.319 -6.490 -17.003 1.00 91.69 95 ASN A C 1
ATOM 661 O O . ASN A 1 95 ? 17.440 -6.640 -16.535 1.00 91.69 95 ASN A O 1
ATOM 665 N N . ILE A 1 96 ? 16.125 -6.385 -18.325 1.00 92.06 96 ILE A N 1
ATOM 666 C CA . ILE A 1 96 ? 17.241 -6.289 -19.286 1.00 92.06 96 ILE A CA 1
ATOM 667 C C . ILE A 1 96 ? 18.005 -4.962 -19.121 1.00 92.06 96 ILE A C 1
ATOM 669 O O . ILE A 1 96 ? 19.186 -4.897 -19.453 1.00 92.06 96 ILE A O 1
ATOM 673 N N . LEU A 1 97 ? 17.367 -3.915 -18.581 1.00 89.19 97 LEU A N 1
ATOM 674 C CA . LEU A 1 97 ? 18.027 -2.647 -18.245 1.00 89.19 97 LEU A CA 1
ATOM 675 C C . LEU A 1 97 ? 18.775 -2.697 -16.904 1.00 89.19 97 LEU A C 1
ATOM 677 O O . LEU A 1 97 ? 19.504 -1.755 -16.588 1.00 89.19 97 LEU A O 1
ATOM 681 N N . ASP A 1 98 ? 18.625 -3.764 -16.115 1.00 92.75 98 ASP A N 1
ATOM 682 C CA . ASP A 1 98 ? 19.394 -3.915 -14.882 1.00 92.75 98 ASP A CA 1
ATOM 683 C C . ASP A 1 98 ? 20.882 -4.110 -15.211 1.00 92.75 98 ASP A C 1
ATOM 685 O O . ASP A 1 98 ? 21.270 -5.010 -15.955 1.00 92.75 98 ASP A O 1
ATOM 689 N N . GLY A 1 99 ? 21.729 -3.225 -14.686 1.00 90.38 99 GLY A N 1
ATOM 690 C CA . GLY A 1 99 ? 23.166 -3.207 -14.972 1.00 90.38 99 GLY A CA 1
ATOM 691 C C . GLY A 1 99 ? 23.580 -2.520 -16.282 1.00 90.38 99 GLY A C 1
ATOM 692 O O . GLY A 1 99 ? 24.781 -2.420 -16.542 1.00 90.38 99 GLY A O 1
ATOM 693 N N . VAL A 1 100 ? 22.647 -1.995 -17.085 1.00 93.25 100 VAL A N 1
ATOM 694 C CA . VAL A 1 100 ? 22.990 -1.157 -18.247 1.00 93.25 100 VAL A CA 1
ATOM 695 C C . VAL A 1 100 ? 23.548 0.186 -17.761 1.00 93.25 100 VAL A C 1
ATOM 697 O O . VAL A 1 100 ? 22.877 0.932 -17.054 1.00 93.25 100 VAL A O 1
ATOM 700 N N . THR A 1 101 ? 24.779 0.523 -18.156 1.00 89.81 101 THR A N 1
ATOM 701 C CA . THR A 1 101 ? 25.437 1.799 -17.800 1.00 89.81 101 THR A CA 1
ATOM 702 C C . THR A 1 101 ? 25.180 2.925 -18.803 1.00 89.81 101 THR A C 1
ATOM 704 O O . THR A 1 101 ? 25.691 4.029 -18.621 1.00 89.81 101 THR A O 1
ATOM 707 N N . ALA A 1 102 ? 24.434 2.648 -19.875 1.00 89.88 102 ALA A N 1
ATOM 708 C CA . ALA A 1 102 ? 24.094 3.630 -20.894 1.00 89.88 102 ALA A CA 1
ATOM 709 C C . ALA A 1 102 ? 23.175 4.725 -20.324 1.00 89.88 102 ALA A C 1
ATOM 711 O O . ALA A 1 102 ? 22.255 4.472 -19.545 1.00 89.88 102 ALA A O 1
ATOM 712 N N . THR A 1 103 ? 23.416 5.962 -20.734 1.00 90.12 103 THR A N 1
ATOM 713 C CA . THR A 1 103 ? 22.567 7.122 -20.471 1.00 90.12 103 THR A CA 1
ATOM 714 C C . THR A 1 103 ? 21.242 7.022 -21.235 1.00 90.12 103 THR A C 1
ATOM 716 O O . THR A 1 103 ? 21.132 6.340 -22.254 1.00 90.12 103 THR A O 1
ATOM 719 N N . ALA A 1 104 ? 20.228 7.780 -20.800 1.00 89.38 104 ALA A N 1
ATOM 720 C CA . ALA A 1 104 ? 18.951 7.859 -21.516 1.00 89.38 104 ALA A CA 1
ATOM 721 C C . ALA A 1 104 ? 19.117 8.326 -22.975 1.00 89.38 104 ALA A C 1
ATOM 723 O O . ALA A 1 104 ? 18.384 7.882 -23.851 1.00 89.38 104 ALA A O 1
ATOM 724 N N . ALA A 1 105 ? 20.095 9.198 -23.252 1.00 89.31 105 ALA A N 1
ATOM 725 C CA . ALA A 1 105 ? 20.378 9.661 -24.608 1.00 89.31 105 ALA A CA 1
ATOM 726 C C . ALA A 1 105 ? 20.918 8.532 -25.503 1.00 89.31 105 ALA A C 1
ATOM 728 O O . ALA A 1 105 ? 20.486 8.402 -26.647 1.00 89.31 105 ALA A O 1
ATOM 729 N N . GLU A 1 106 ? 21.818 7.695 -24.985 1.00 89.25 106 GLU A N 1
ATOM 730 C CA . GLU A 1 106 ? 22.363 6.545 -25.718 1.00 89.25 106 GLU A CA 1
ATOM 731 C C . GLU A 1 106 ? 21.275 5.501 -26.000 1.00 89.25 106 GLU A C 1
ATOM 733 O O . GLU A 1 106 ? 21.126 5.070 -27.142 1.00 89.25 106 GLU A O 1
ATOM 738 N N . ILE A 1 107 ? 20.447 5.172 -25.000 1.00 89.31 107 ILE A N 1
ATOM 739 C CA . ILE A 1 107 ? 19.317 4.239 -25.162 1.00 89.31 107 ILE A CA 1
ATOM 740 C C . ILE A 1 107 ? 18.308 4.769 -26.193 1.00 89.31 107 ILE A C 1
ATOM 742 O O . ILE A 1 107 ? 17.925 4.039 -27.104 1.00 89.31 107 ILE A O 1
ATOM 746 N N . ASN A 1 108 ? 17.924 6.047 -26.111 1.00 85.69 108 ASN A N 1
ATOM 747 C CA . ASN A 1 108 ? 16.985 6.654 -27.064 1.00 85.69 108 ASN A CA 1
ATOM 748 C C . ASN A 1 108 ? 17.552 6.731 -28.490 1.00 85.69 108 ASN A C 1
ATOM 750 O O . ASN A 1 108 ? 16.793 6.775 -29.452 1.00 85.69 108 ASN A O 1
ATOM 754 N N . THR A 1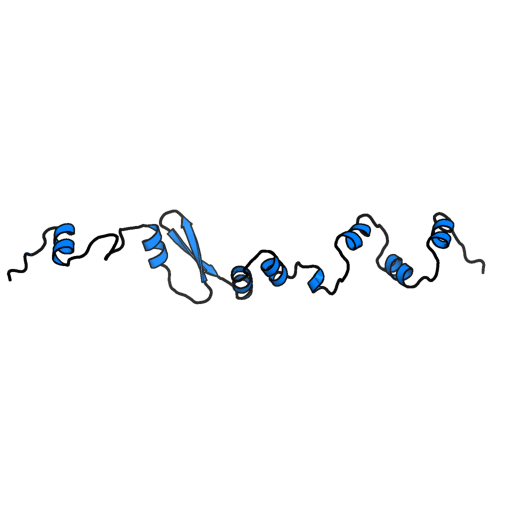 109 ? 18.879 6.754 -28.644 1.00 89.00 109 THR A N 1
ATOM 755 C CA . THR A 1 109 ? 19.509 6.727 -29.970 1.00 89.00 109 THR A CA 1
ATOM 756 C C . THR A 1 109 ? 19.381 5.339 -30.606 1.00 89.00 109 THR A C 1
ATOM 758 O O . THR A 1 109 ? 19.162 5.247 -31.812 1.00 89.00 109 THR A O 1
ATOM 761 N N . LEU A 1 110 ? 19.442 4.261 -29.812 1.00 82.75 110 LEU A N 1
ATOM 762 C CA . LEU A 1 110 ? 19.261 2.886 -30.298 1.00 82.75 110 LEU A CA 1
ATOM 763 C C . LEU A 1 110 ? 17.847 2.617 -30.839 1.00 82.75 110 LEU A C 1
ATOM 765 O O . LEU A 1 110 ? 17.720 1.860 -31.795 1.00 82.75 110 LEU A O 1
ATOM 769 N N . ASP A 1 111 ? 16.814 3.270 -30.297 1.00 82.56 111 ASP A N 1
ATOM 770 C CA . ASP A 1 111 ? 15.425 3.174 -30.792 1.00 82.56 111 ASP A CA 1
ATOM 771 C C . ASP A 1 111 ? 15.265 3.702 -32.238 1.00 82.56 111 ASP A C 1
ATOM 773 O O . ASP A 1 111 ? 14.395 3.263 -32.986 1.00 82.56 111 ASP A O 1
ATOM 777 N N . GLY A 1 112 ? 16.140 4.615 -32.675 1.00 78.38 112 GLY A N 1
ATOM 778 C CA . GLY A 1 112 ? 16.079 5.245 -34.001 1.00 78.38 112 GLY A CA 1
ATOM 779 C C . GLY A 1 112 ? 17.086 4.725 -35.033 1.00 78.38 112 GLY A C 1
ATOM 780 O O . GLY A 1 112 ? 17.061 5.171 -36.182 1.00 78.38 112 GLY A O 1
ATOM 781 N N . ILE A 1 113 ? 17.996 3.826 -34.653 1.00 87.75 113 ILE A N 1
ATOM 782 C CA . ILE A 1 113 ? 19.046 3.314 -35.542 1.00 87.75 113 ILE A CA 1
ATOM 783 C C . ILE A 1 113 ? 18.501 2.154 -36.395 1.00 87.75 113 ILE A C 1
ATOM 785 O O . ILE A 1 113 ? 17.911 1.211 -35.882 1.00 87.75 113 ILE A O 1
ATOM 789 N N . THR A 1 114 ? 18.746 2.180 -37.711 1.00 87.56 114 THR A N 1
ATOM 790 C CA . THR A 1 114 ? 18.384 1.080 -38.633 1.00 87.56 114 THR A CA 1
ATOM 791 C C . THR A 1 114 ? 19.408 -0.058 -38.677 1.00 87.56 114 THR A C 1
ATOM 793 O O . THR A 1 114 ? 19.193 -1.037 -39.389 1.00 87.56 114 THR A O 1
ATOM 796 N N . SER A 1 115 ? 20.536 0.079 -37.975 1.00 89.38 115 SER A N 1
ATOM 797 C CA . SER A 1 115 ? 21.570 -0.953 -37.894 1.00 89.38 115 SER A CA 1
ATOM 798 C C . SER A 1 115 ? 21.054 -2.214 -37.203 1.00 89.38 115 SER A C 1
ATOM 800 O O . SER A 1 115 ? 20.377 -2.174 -36.178 1.00 89.38 115 SER A O 1
ATOM 802 N N . THR A 1 116 ? 21.435 -3.356 -37.749 1.00 89.00 116 THR A N 1
ATOM 803 C CA . THR A 1 116 ? 21.228 -4.686 -37.185 1.00 89.00 116 THR A CA 1
ATOM 804 C C . THR A 1 116 ? 22.147 -4.936 -35.987 1.00 89.00 116 THR A C 1
ATOM 806 O O . THR A 1 116 ? 23.198 -4.312 -35.832 1.00 89.00 116 THR A O 1
ATOM 809 N N . THR A 1 117 ? 21.809 -5.932 -35.164 1.00 87.75 117 THR A N 1
ATOM 810 C CA . THR A 1 117 ? 22.691 -6.398 -34.079 1.00 87.75 117 THR A CA 1
ATOM 811 C C . THR A 1 117 ? 24.064 -6.839 -34.589 1.00 87.75 117 THR A C 1
ATOM 813 O O . THR A 1 117 ? 25.059 -6.643 -33.902 1.00 87.75 117 THR A O 1
ATOM 816 N N . ALA A 1 118 ? 24.148 -7.389 -35.805 1.00 90.25 118 ALA A N 1
ATOM 817 C CA . ALA A 1 118 ? 25.416 -7.778 -36.414 1.00 90.25 118 ALA A CA 1
ATOM 818 C C . ALA A 1 118 ? 26.308 -6.567 -36.724 1.00 90.25 118 ALA A C 1
ATOM 820 O O . ALA A 1 118 ? 27.504 -6.609 -36.453 1.00 90.25 118 ALA A O 1
ATOM 821 N N . GLU A 1 119 ? 25.736 -5.483 -37.249 1.00 91.38 119 GLU A N 1
ATOM 822 C CA . GLU A 1 119 ? 26.475 -4.246 -37.525 1.00 91.38 119 GLU A CA 1
ATOM 823 C C . GLU A 1 119 ? 26.945 -3.573 -36.232 1.00 91.38 119 GLU A C 1
ATOM 825 O O . GLU A 1 119 ? 28.095 -3.144 -36.151 1.00 91.38 119 GLU A O 1
ATOM 830 N N . LEU A 1 120 ? 26.094 -3.543 -35.200 1.00 87.50 120 LEU A N 1
ATOM 831 C CA . LEU A 1 120 ? 26.465 -2.999 -33.890 1.00 87.50 120 LEU A CA 1
ATOM 832 C C . LEU A 1 120 ? 27.574 -3.822 -33.218 1.00 87.50 120 LEU A C 1
ATOM 834 O O . LEU A 1 120 ? 28.531 -3.241 -32.714 1.00 87.50 120 LEU A O 1
ATOM 838 N N . ASN A 1 121 ? 27.509 -5.155 -33.284 1.00 87.75 121 ASN A N 1
ATOM 839 C CA . ASN A 1 121 ? 28.539 -6.037 -32.721 1.00 87.75 121 ASN A CA 1
ATOM 840 C C . ASN A 1 121 ? 29.911 -5.883 -33.400 1.00 87.75 121 ASN A C 1
ATOM 842 O O . ASN A 1 121 ? 30.928 -6.170 -32.779 1.00 87.75 121 ASN A O 1
ATOM 846 N N . ILE A 1 122 ? 29.961 -5.460 -34.669 1.00 91.50 122 ILE A N 1
ATOM 847 C CA . ILE A 1 122 ? 31.231 -5.184 -35.366 1.00 91.50 122 ILE A CA 1
ATOM 848 C C . ILE A 1 122 ? 31.855 -3.870 -34.876 1.00 91.50 122 ILE A C 1
ATOM 850 O O . ILE A 1 122 ? 33.078 -3.739 -34.876 1.00 91.50 122 ILE A O 1
ATOM 854 N N . LEU A 1 123 ? 31.028 -2.896 -34.487 1.00 85.12 123 LEU A N 1
ATOM 855 C CA . LEU A 1 123 ? 31.481 -1.584 -34.023 1.00 85.12 123 LEU A CA 1
ATOM 856 C C . LEU A 1 123 ? 31.823 -1.566 -32.526 1.00 85.12 123 LEU A C 1
ATOM 858 O O . LEU A 1 123 ? 32.483 -0.636 -32.063 1.00 85.12 123 LEU A O 1
ATOM 862 N N . ASP A 1 124 ? 31.407 -2.585 -31.774 1.00 88.69 124 ASP A N 1
ATOM 863 C CA . ASP A 1 124 ? 31.768 -2.736 -30.369 1.00 88.69 124 ASP A CA 1
ATOM 864 C C . ASP A 1 124 ? 33.301 -2.768 -30.200 1.00 88.69 124 ASP A C 1
ATOM 866 O O . ASP A 1 124 ? 34.006 -3.603 -30.770 1.00 88.69 124 ASP A O 1
ATOM 870 N N . GLY A 1 125 ? 33.834 -1.792 -29.460 1.00 85.75 125 GLY A N 1
ATOM 871 C CA . GLY A 1 125 ? 35.274 -1.593 -29.265 1.00 85.75 125 GLY A CA 1
ATOM 872 C C . GLY A 1 125 ? 36.022 -0.874 -30.399 1.00 85.75 125 GLY A C 1
ATOM 873 O O . GLY A 1 125 ? 37.235 -0.675 -30.285 1.00 85.75 125 GLY A O 1
ATOM 874 N N . VAL A 1 126 ? 35.348 -0.445 -31.471 1.00 91.06 126 VAL A N 1
ATOM 875 C CA . VAL A 1 126 ? 35.963 0.318 -32.571 1.00 91.06 126 VAL A CA 1
ATOM 876 C C . VAL A 1 126 ? 35.773 1.822 -32.357 1.00 91.06 126 VAL A C 1
ATOM 878 O O . VAL A 1 126 ? 34.659 2.338 -32.370 1.00 91.06 126 VAL A O 1
ATOM 881 N N . THR A 1 127 ? 36.873 2.568 -32.247 1.00 87.94 127 THR A N 1
ATOM 882 C CA . THR A 1 127 ? 36.833 4.040 -32.255 1.00 87.94 127 THR A CA 1
ATOM 883 C C . THR A 1 127 ? 36.738 4.552 -33.693 1.00 87.94 127 THR A C 1
ATOM 885 O O . THR A 1 127 ? 37.745 4.629 -34.398 1.00 87.94 127 THR A O 1
ATOM 88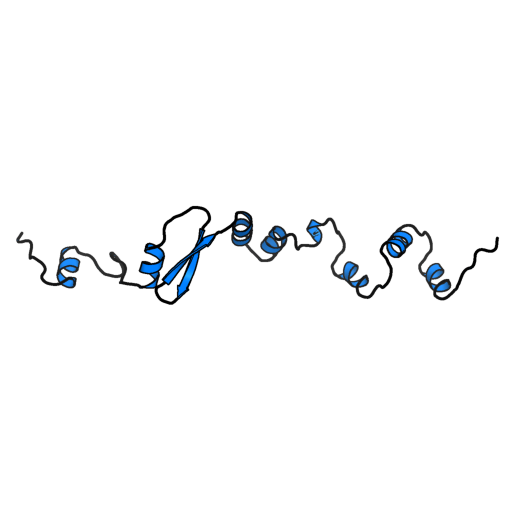8 N N . ALA A 1 128 ? 35.534 4.909 -34.143 1.00 85.31 128 ALA A N 1
ATOM 889 C CA . ALA A 1 128 ? 35.330 5.536 -35.446 1.00 85.31 128 ALA A CA 1
ATOM 890 C C . ALA A 1 128 ? 35.573 7.053 -35.363 1.00 85.31 128 ALA A C 1
ATOM 892 O O . ALA A 1 128 ? 34.827 7.776 -34.706 1.00 85.31 128 ALA A O 1
ATOM 893 N N . THR A 1 129 ? 36.600 7.549 -36.053 1.00 86.69 129 THR A N 1
ATOM 894 C CA . THR A 1 129 ? 36.842 8.992 -36.204 1.00 86.69 129 THR A CA 1
ATOM 895 C C . THR A 1 129 ? 36.339 9.438 -37.570 1.00 86.69 129 THR A C 1
ATOM 897 O O . THR A 1 129 ? 36.723 8.860 -38.587 1.00 86.69 129 THR A O 1
ATOM 900 N N . LEU A 1 130 ? 35.495 10.471 -37.612 1.00 82.75 130 LEU A N 1
ATOM 901 C CA . LEU A 1 130 ? 35.080 11.073 -38.876 1.00 82.75 130 LEU A CA 1
ATOM 902 C C . LEU A 1 130 ? 36.296 11.757 -39.517 1.00 82.75 130 LEU A C 1
ATOM 904 O O . LEU A 1 130 ? 36.890 12.648 -38.909 1.00 82.75 130 LEU A O 1
ATOM 908 N N . LEU A 1 131 ? 36.683 11.332 -40.720 1.00 81.62 131 LEU A N 1
ATOM 909 C CA . LEU A 1 131 ? 37.744 11.995 -41.475 1.00 81.62 131 LEU A CA 1
ATOM 910 C C . LEU A 1 131 ? 37.126 13.179 -42.230 1.00 81.62 131 LEU A C 1
ATOM 912 O O . LEU A 1 131 ? 36.299 12.971 -43.117 1.00 81.62 131 LEU A O 1
ATOM 916 N N . SER A 1 132 ? 37.480 14.401 -41.828 1.00 82.56 132 SER A N 1
ATOM 917 C CA . SER A 1 132 ? 37.081 15.650 -42.494 1.00 82.56 132 SER A CA 1
ATOM 918 C C . SER A 1 132 ? 38.045 16.041 -43.602 1.00 82.56 132 SER A C 1
ATOM 920 O O . SER A 1 132 ? 39.265 15.979 -43.316 1.00 82.56 132 SER A O 1
#

Foldseek 3Di:
DPPPDDPDPVVVCVSVVHDDPPRHDDDALCVVQVVPEDDDPQWDKDAPDGSHIDIDGHDPLNVQLVPQPDPVSNCVSVVVDPVSVVDPDDPVRVCVCVPPPDDPVRVVVVVVDPDDPVRVVVCVVPDDDDDD

Sequence (132 aa):
MEVQGASTAESARSNLGLAIGSDVQAYDAELKAIAGLTSMANKGIQFTGAGSAATFDLTIAAKTLLDDADVAAMRTTLGVNLSNLGITSTASELNILDGVTATAAEINTLDGITSTTAELNILDGVTATLLS

pLDDT: mean 91.22, std 7.19, range [56.56, 98.5]

Radius of gyration: 34.54 Å; chains: 1; bounding box: 85×27×91 Å